Protein AF-A0A2N1R0T4-F1 (afdb_monomer_lite)

Radius of gyration: 23.16 Å; chains: 1; bounding box: 64×36×57 Å

Foldseek 3Di:
DPDDQPCCQAPPVQVVVVVVVVVVVLVVVQVVQVVVVVVVVVVCCVPPVVCVVVVPDDDGDGPQKDKDKFWWFWDWDDDDPPDRIHIDIDGDDPVVPPDDPDPRPDIDIDIDMDHDPVRDPPDD

Secondary structure (DSSP, 8-state):
-PPP--HIIIIIHHHHHHHHHHHHHHHHHHHHHHHHHHHHHHHHHHH-THHHHTTPPPPPP--S-EEEEEEEEEEEEPPPTTS--EEEEEE--TT--SSS----S-EEEEEEEE--SSPPPP--

Sequence (124 aa):
MPGEVNINEVLIEPVESMIRQVAKGVAEAQIALDQASIDAQVSLKKLHPELEALNYQVNWYHMPEVTVELKVAVHYESSGRDKKPGLFITPFNAKYKNTFTYQADGASLLKFRIVPIPPPLKSE

pLDDT: mean 76.21, std 16.19, range [39.94, 96.06]

Structure (mmCIF, N/CA/C/O backbone):
data_AF-A0A2N1R0T4-F1
#
_entry.id   AF-A0A2N1R0T4-F1
#
loop_
_atom_site.group_PDB
_atom_site.id
_atom_site.type_symbol
_atom_site.label_atom_id
_atom_site.label_alt_id
_atom_site.label_comp_id
_atom_site.label_asym_id
_atom_site.label_entity_id
_atom_site.label_seq_id
_atom_site.pdbx_PDB_in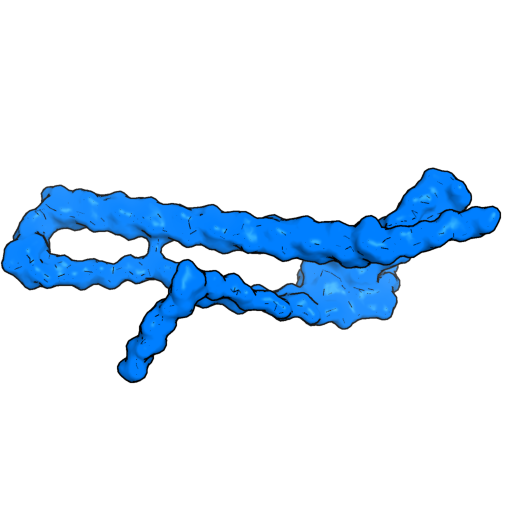s_code
_atom_site.Cartn_x
_atom_site.Cartn_y
_atom_site.Cartn_z
_atom_site.occupancy
_atom_site.B_iso_or_equiv
_atom_site.auth_seq_id
_atom_site.auth_comp_id
_atom_site.auth_asym_id
_atom_site.auth_atom_id
_atom_site.pdbx_PDB_model_num
ATOM 1 N N . MET A 1 1 ? 40.697 -1.569 -22.641 1.00 39.94 1 MET A N 1
ATOM 2 C CA . MET A 1 1 ? 39.612 -2.570 -22.625 1.00 39.94 1 MET A CA 1
ATOM 3 C C . MET A 1 1 ? 38.323 -1.800 -22.394 1.00 39.94 1 MET A C 1
ATOM 5 O O . MET A 1 1 ? 38.341 -0.965 -21.496 1.00 39.94 1 MET A O 1
ATOM 9 N N . PRO A 1 2 ? 37.286 -1.939 -23.237 1.00 45.19 2 PRO A N 1
ATOM 10 C CA . PRO A 1 2 ? 36.013 -1.275 -22.977 1.00 45.19 2 PRO A CA 1
ATOM 11 C C . PRO A 1 2 ? 35.495 -1.778 -21.626 1.00 45.19 2 PRO A C 1
ATOM 13 O O . PRO A 1 2 ? 35.521 -2.982 -21.380 1.00 45.19 2 PRO A O 1
ATOM 16 N N . GLY A 1 3 ? 35.164 -0.843 -20.732 1.00 57.50 3 GLY A N 1
ATOM 17 C CA . GLY A 1 3 ? 34.752 -1.139 -19.363 1.00 57.50 3 GLY A CA 1
ATOM 18 C C . GLY A 1 3 ? 33.581 -2.110 -19.365 1.00 57.50 3 GLY A C 1
ATOM 19 O O . GLY A 1 3 ? 32.596 -1.898 -20.068 1.00 57.50 3 GLY A O 1
ATOM 20 N N . GLU A 1 4 ? 33.740 -3.199 -18.625 1.00 54.88 4 GLU A N 1
ATOM 21 C CA . GLU A 1 4 ? 32.731 -4.231 -18.447 1.00 54.88 4 GLU A CA 1
ATOM 22 C C . GLU A 1 4 ? 31.439 -3.571 -17.945 1.00 54.88 4 GLU A C 1
ATOM 24 O O . GLU A 1 4 ? 31.433 -2.881 -16.924 1.00 54.88 4 GLU A O 1
ATOM 29 N N . VAL A 1 5 ? 30.357 -3.691 -18.717 1.00 61.12 5 VAL A N 1
ATOM 30 C CA . VAL A 1 5 ? 29.057 -3.132 -18.339 1.00 61.12 5 VAL A CA 1
ATOM 31 C C . VAL A 1 5 ? 28.602 -3.855 -17.075 1.00 61.12 5 VAL A C 1
ATOM 33 O O . VAL A 1 5 ? 28.320 -5.051 -17.113 1.00 61.12 5 VAL A O 1
ATOM 36 N N . ASN A 1 6 ? 28.537 -3.139 -15.951 1.00 69.06 6 ASN A N 1
ATOM 37 C CA . ASN A 1 6 ? 28.059 -3.706 -14.697 1.00 69.06 6 ASN A CA 1
ATOM 38 C C . ASN A 1 6 ? 26.544 -3.940 -14.788 1.00 69.06 6 ASN A C 1
ATOM 40 O O . ASN A 1 6 ? 25.741 -3.025 -14.613 1.00 69.06 6 ASN A O 1
ATOM 44 N N . ILE A 1 7 ? 26.162 -5.185 -15.070 1.00 62.25 7 ILE A N 1
ATOM 45 C CA . ILE A 1 7 ? 24.768 -5.624 -15.214 1.00 62.25 7 ILE A CA 1
ATOM 46 C C . ILE A 1 7 ? 23.928 -5.283 -13.970 1.00 62.25 7 ILE A C 1
ATOM 48 O O . ILE A 1 7 ? 22.742 -4.991 -14.111 1.00 62.25 7 ILE A O 1
ATOM 52 N N . ASN A 1 8 ? 24.521 -5.268 -12.770 1.00 61.56 8 ASN A N 1
ATOM 53 C CA . ASN A 1 8 ? 23.799 -4.956 -11.534 1.00 61.56 8 ASN A CA 1
ATOM 54 C C . ASN A 1 8 ? 23.361 -3.483 -11.482 1.00 61.56 8 ASN A C 1
ATOM 56 O O . ASN A 1 8 ? 22.197 -3.206 -11.200 1.00 61.56 8 ASN A O 1
ATOM 60 N N . GLU A 1 9 ? 24.268 -2.556 -11.803 1.00 62.69 9 GLU A N 1
ATOM 61 C CA . GLU A 1 9 ? 23.968 -1.114 -11.860 1.00 62.69 9 GLU A CA 1
ATOM 62 C C . GLU A 1 9 ? 22.977 -0.800 -12.986 1.00 62.69 9 GLU A C 1
ATOM 64 O O . GLU A 1 9 ? 22.070 0.011 -12.827 1.00 62.69 9 GLU A O 1
ATOM 69 N N . VAL A 1 10 ? 23.126 -1.465 -14.134 1.00 64.50 10 VAL A N 1
ATOM 70 C CA . VAL A 1 10 ? 22.304 -1.162 -15.305 1.00 64.50 10 VAL A CA 1
ATOM 71 C C . VAL A 1 10 ? 20.916 -1.789 -15.195 1.00 64.50 10 VAL A C 1
ATOM 73 O O . VAL A 1 10 ? 19.946 -1.112 -15.492 1.00 64.50 10 VAL A O 1
ATOM 76 N N . LEU A 1 11 ? 20.769 -3.051 -14.781 1.00 66.81 11 LEU A N 1
ATOM 77 C CA . LEU A 1 11 ? 19.470 -3.740 -14.835 1.00 66.81 11 LEU A CA 1
ATOM 78 C C . LEU A 1 11 ? 18.764 -3.871 -13.483 1.00 66.81 11 LEU A C 1
ATOM 80 O O . LEU A 1 11 ? 17.536 -3.804 -13.435 1.00 66.81 11 LEU A O 1
ATOM 84 N N . ILE A 1 12 ? 19.504 -4.097 -12.396 1.00 73.06 12 ILE A N 1
ATOM 85 C CA . ILE A 1 12 ? 18.912 -4.532 -11.121 1.00 73.06 12 ILE A CA 1
ATOM 86 C C . ILE A 1 12 ? 18.475 -3.335 -10.280 1.00 73.06 12 ILE A C 1
ATOM 88 O O . ILE A 1 12 ? 17.346 -3.319 -9.788 1.00 73.06 12 ILE A O 1
ATOM 92 N N . GLU A 1 13 ? 19.323 -2.313 -10.162 1.00 80.38 13 GLU A N 1
ATOM 93 C CA . GLU A 1 13 ? 19.061 -1.147 -9.311 1.00 80.38 13 GLU A CA 1
ATOM 94 C C . GLU A 1 13 ? 17.747 -0.408 -9.659 1.00 80.38 13 GLU A C 1
ATOM 96 O O . GLU A 1 13 ? 16.956 -0.144 -8.744 1.00 80.38 13 GLU A O 1
ATOM 101 N N . PRO A 1 14 ? 17.412 -0.129 -10.939 1.00 77.94 14 PRO A N 1
ATOM 102 C CA . PRO A 1 14 ? 16.159 0.556 -11.270 1.00 77.94 14 PRO A CA 1
ATOM 103 C C . PRO A 1 14 ? 14.910 -0.268 -10.925 1.00 77.94 14 PRO A C 1
ATOM 105 O O . PRO A 1 14 ? 13.911 0.279 -10.451 1.00 77.94 14 PRO A O 1
ATOM 108 N N . VAL A 1 15 ? 14.960 -1.590 -11.130 1.00 81.00 15 VAL A N 1
ATOM 109 C CA . VAL A 1 15 ? 13.857 -2.503 -10.784 1.00 81.00 15 VAL A CA 1
ATOM 110 C C . VAL A 1 15 ? 13.696 -2.584 -9.270 1.00 81.00 15 VAL A C 1
ATOM 112 O O . VAL A 1 15 ? 12.578 -2.494 -8.762 1.00 81.00 15 VAL A O 1
ATOM 115 N N . GLU A 1 16 ? 14.804 -2.723 -8.544 1.00 84.62 16 GLU A N 1
ATOM 116 C CA . GLU A 1 16 ? 14.821 -2.769 -7.086 1.00 84.62 16 GLU A CA 1
ATOM 117 C C . GLU A 1 16 ? 14.226 -1.491 -6.488 1.00 84.62 16 GLU A C 1
ATOM 119 O O . GLU A 1 16 ? 13.341 -1.561 -5.632 1.00 84.62 16 GLU A O 1
ATOM 124 N N . SER A 1 17 ? 14.660 -0.328 -6.975 1.00 85.62 17 SER A N 1
ATOM 125 C CA . SER A 1 17 ? 14.149 0.974 -6.544 1.00 85.62 17 SER A CA 1
ATOM 126 C C . SER A 1 17 ? 12.637 1.092 -6.766 1.00 85.62 17 SER A C 1
ATOM 128 O O . SER A 1 17 ? 11.898 1.457 -5.847 1.00 85.62 17 SER A O 1
ATOM 130 N N . MET A 1 18 ? 12.146 0.679 -7.941 1.00 84.50 18 MET A N 1
ATOM 131 C CA . MET A 1 18 ? 10.713 0.670 -8.244 1.00 84.50 18 MET A CA 1
ATOM 132 C C . MET A 1 18 ? 9.931 -0.253 -7.297 1.00 84.50 18 MET A C 1
ATOM 134 O O . MET A 1 18 ? 8.907 0.156 -6.747 1.00 84.50 18 MET A O 1
ATOM 138 N N . ILE A 1 19 ? 10.408 -1.481 -7.062 1.00 87.00 19 ILE A N 1
ATOM 139 C CA . ILE A 1 19 ? 9.759 -2.431 -6.143 1.00 87.00 19 ILE A CA 1
ATOM 140 C C . ILE A 1 19 ? 9.725 -1.861 -4.721 1.00 87.00 19 ILE A C 1
ATOM 142 O O . ILE A 1 19 ? 8.679 -1.903 -4.071 1.00 87.00 19 ILE A O 1
ATOM 146 N N . ARG A 1 20 ? 10.835 -1.281 -4.244 1.00 90.44 20 ARG A N 1
ATOM 147 C CA . ARG A 1 20 ? 10.915 -0.645 -2.920 1.00 90.44 20 ARG A CA 1
ATOM 148 C C . ARG A 1 20 ? 9.922 0.504 -2.783 1.00 90.44 20 ARG A C 1
ATOM 150 O O . ARG A 1 20 ? 9.271 0.614 -1.746 1.00 90.44 20 ARG A O 1
ATOM 157 N N . GLN A 1 21 ? 9.776 1.332 -3.816 1.00 90.19 21 GLN A N 1
ATOM 158 C CA . GLN A 1 21 ? 8.830 2.445 -3.803 1.00 90.19 21 GLN A CA 1
ATOM 159 C C . GLN A 1 21 ? 7.379 1.957 -3.725 1.00 90.19 21 GLN A C 1
ATOM 161 O O . GLN A 1 21 ? 6.607 2.477 -2.918 1.00 90.19 21 GLN A O 1
ATOM 166 N N . VAL A 1 22 ? 7.013 0.933 -4.504 1.00 90.06 22 VAL A N 1
ATOM 167 C CA . VAL A 1 22 ? 5.666 0.346 -4.439 1.00 90.06 22 VAL A CA 1
ATOM 168 C C . VAL A 1 22 ? 5.417 -0.296 -3.073 1.00 90.06 22 VAL A C 1
ATOM 170 O O . VAL A 1 22 ? 4.385 -0.039 -2.460 1.00 90.06 22 VAL A O 1
ATOM 173 N N . ALA A 1 23 ? 6.370 -1.078 -2.561 1.00 89.88 23 ALA A N 1
ATOM 174 C CA . ALA A 1 23 ? 6.255 -1.718 -1.252 1.00 89.88 23 ALA A CA 1
ATOM 175 C C . ALA A 1 23 ? 6.082 -0.694 -0.119 1.00 89.88 23 ALA A C 1
ATOM 177 O O . ALA A 1 23 ? 5.238 -0.881 0.756 1.00 89.88 23 ALA A O 1
ATOM 178 N N . LYS A 1 24 ? 6.828 0.417 -0.165 1.00 93.38 24 LYS A N 1
ATOM 179 C CA . LYS A 1 24 ? 6.678 1.521 0.786 1.00 93.38 24 LYS A CA 1
ATOM 180 C C . LYS A 1 24 ? 5.273 2.127 0.733 1.00 93.38 24 LYS A C 1
ATOM 182 O O . LYS A 1 24 ? 4.658 2.285 1.781 1.00 93.38 24 LYS A O 1
ATOM 187 N N . GLY A 1 25 ? 4.745 2.397 -0.463 1.00 92.50 25 GLY A N 1
ATOM 188 C CA . GLY A 1 25 ? 3.389 2.935 -0.617 1.00 92.50 25 GLY A CA 1
ATOM 189 C C . GLY A 1 25 ? 2.304 1.994 -0.081 1.00 92.50 25 GLY A C 1
ATOM 190 O O . GLY A 1 25 ? 1.361 2.443 0.565 1.00 92.50 25 GLY A O 1
ATOM 191 N N . VAL A 1 26 ? 2.460 0.681 -0.282 1.00 92.19 26 VAL A N 1
ATOM 192 C CA . VAL A 1 26 ? 1.550 -0.328 0.290 1.00 92.19 26 VAL A CA 1
ATOM 193 C C . VAL A 1 26 ? 1.603 -0.320 1.819 1.00 92.19 26 VAL A C 1
ATOM 195 O O . VAL A 1 26 ? 0.558 -0.353 2.467 1.00 92.19 26 VAL A O 1
ATOM 198 N N . ALA A 1 27 ? 2.800 -0.234 2.403 1.00 91.25 27 ALA A N 1
ATOM 199 C CA . ALA A 1 27 ? 2.966 -0.180 3.852 1.00 91.25 27 ALA A CA 1
ATOM 200 C C . ALA A 1 27 ? 2.337 1.085 4.459 1.00 91.25 27 ALA A C 1
ATOM 202 O O . ALA A 1 27 ? 1.603 0.997 5.439 1.00 91.25 27 ALA A O 1
ATOM 203 N N . GLU A 1 28 ? 2.572 2.252 3.855 1.00 95.38 28 GLU A N 1
ATOM 204 C CA . GLU A 1 28 ? 1.971 3.521 4.287 1.00 95.38 28 GLU A CA 1
ATOM 205 C C . GLU A 1 28 ? 0.438 3.476 4.217 1.00 95.38 28 GLU A C 1
ATOM 207 O O . GLU A 1 28 ? -0.238 3.921 5.145 1.00 95.38 28 GLU A O 1
ATOM 212 N N . ALA A 1 29 ? -0.119 2.882 3.158 1.00 93.62 29 ALA A N 1
ATOM 213 C CA . ALA A 1 29 ? -1.560 2.702 3.023 1.00 93.62 29 ALA A CA 1
ATOM 214 C C . ALA A 1 29 ? -2.139 1.760 4.094 1.00 93.62 29 ALA A C 1
ATOM 216 O O . ALA A 1 29 ? -3.205 2.048 4.635 1.00 93.62 29 ALA A O 1
ATOM 217 N N . GLN A 1 30 ? -1.442 0.672 4.442 1.00 93.25 30 GLN A N 1
ATOM 218 C CA . GLN A 1 30 ? -1.884 -0.225 5.516 1.00 93.25 30 GLN A CA 1
ATOM 219 C C . GLN A 1 30 ? -1.890 0.494 6.869 1.00 93.25 30 GLN A C 1
ATOM 221 O O . GLN A 1 30 ? -2.886 0.439 7.581 1.00 93.25 30 GLN A O 1
ATOM 226 N N . ILE A 1 31 ? -0.830 1.248 7.176 1.00 94.19 31 ILE A N 1
ATOM 227 C CA . ILE A 1 31 ? -0.744 2.046 8.408 1.00 94.19 31 ILE A CA 1
ATOM 228 C C . ILE A 1 31 ? -1.912 3.037 8.497 1.00 94.19 31 ILE A C 1
ATOM 230 O O . ILE A 1 31 ? -2.514 3.194 9.558 1.00 94.19 31 ILE A O 1
ATOM 234 N N . ALA A 1 32 ? -2.261 3.691 7.386 1.00 95.62 32 ALA A N 1
ATOM 235 C CA . ALA A 1 32 ? -3.384 4.622 7.351 1.00 95.62 32 ALA A CA 1
ATOM 236 C C . ALA A 1 32 ? -4.738 3.930 7.609 1.00 95.62 32 ALA A C 1
ATOM 238 O O . ALA A 1 32 ? -5.568 4.478 8.336 1.00 95.62 32 ALA A O 1
ATOM 239 N N . LEU A 1 33 ? -4.958 2.730 7.055 1.00 94.94 33 LEU A N 1
ATOM 240 C CA . LEU A 1 33 ? -6.165 1.934 7.317 1.00 94.94 33 LEU A CA 1
ATOM 241 C C . LEU A 1 33 ? -6.257 1.494 8.782 1.00 94.94 33 LEU A C 1
ATOM 243 O O . LEU A 1 33 ? -7.333 1.573 9.381 1.00 94.94 33 LEU A O 1
ATOM 247 N N . ASP A 1 34 ? -5.136 1.076 9.366 1.00 94.38 34 ASP A N 1
ATOM 248 C CA . ASP A 1 34 ? -5.072 0.642 10.762 1.00 94.38 34 ASP A CA 1
ATOM 249 C C . ASP A 1 34 ? -5.374 1.810 11.707 1.00 94.38 34 ASP A C 1
ATOM 251 O O . ASP A 1 34 ? -6.195 1.683 12.618 1.00 94.38 34 ASP A O 1
ATOM 255 N N . GLN A 1 35 ? -4.785 2.982 11.448 1.00 96.06 35 GLN A N 1
ATOM 256 C CA . GLN A 1 35 ? -5.038 4.183 12.242 1.00 96.06 35 GLN A CA 1
ATOM 257 C C . GLN A 1 35 ? -6.505 4.618 12.155 1.00 96.06 35 GLN A C 1
ATOM 259 O O . GLN A 1 35 ? -7.134 4.864 13.183 1.00 96.06 35 GLN A O 1
ATOM 264 N N . ALA A 1 36 ? -7.078 4.648 10.948 1.00 95.00 36 ALA A N 1
ATOM 265 C CA . ALA A 1 36 ? -8.485 4.989 10.756 1.00 95.00 36 ALA A CA 1
ATOM 266 C C . ALA A 1 36 ? -9.420 4.007 11.483 1.00 95.00 36 ALA A C 1
ATOM 268 O O . ALA A 1 36 ? -10.430 4.419 12.055 1.00 95.00 36 ALA A O 1
ATOM 269 N N . SER A 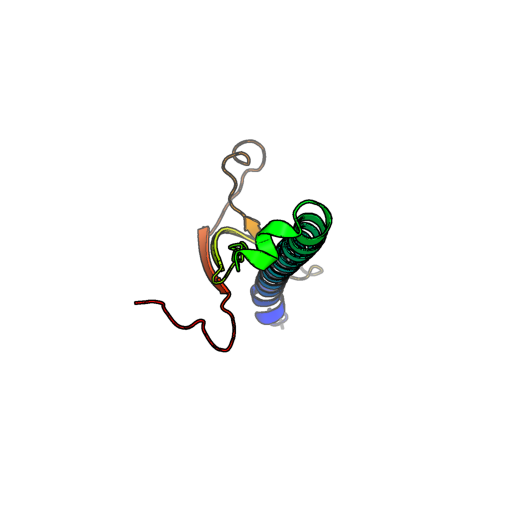1 37 ? -9.066 2.720 11.497 1.00 95.50 37 SER A N 1
ATOM 270 C CA . SER A 1 37 ? -9.815 1.679 12.206 1.00 95.50 37 SER A CA 1
ATOM 271 C C . SER A 1 37 ? -9.777 1.884 13.723 1.00 95.50 37 SER A C 1
ATOM 273 O O . SER A 1 37 ? -10.808 1.811 14.392 1.00 95.50 37 SER A O 1
ATOM 275 N N . ILE A 1 38 ? -8.611 2.224 14.277 1.00 93.94 38 ILE A N 1
ATOM 276 C CA . ILE A 1 38 ? -8.459 2.547 15.703 1.00 93.94 38 ILE A CA 1
ATOM 277 C C . ILE A 1 38 ? -9.273 3.793 16.069 1.00 93.94 38 ILE A C 1
ATOM 279 O O . ILE A 1 38 ? -10.022 3.777 17.048 1.00 93.94 38 ILE A O 1
ATOM 283 N N . ASP A 1 39 ? -9.165 4.861 15.281 1.00 95.31 39 ASP A N 1
ATOM 284 C CA . ASP A 1 39 ? -9.866 6.120 15.542 1.00 95.31 39 ASP A CA 1
ATOM 285 C C . ASP A 1 39 ? -11.388 5.932 15.495 1.00 95.31 39 ASP A C 1
ATOM 287 O O . ASP A 1 39 ? -12.127 6.446 16.347 1.00 95.31 39 ASP A O 1
ATOM 291 N N . ALA A 1 40 ? -11.867 5.138 14.537 1.00 92.94 40 ALA A N 1
ATOM 292 C CA . ALA A 1 40 ? -13.265 4.759 14.438 1.00 92.94 40 ALA A CA 1
ATOM 293 C C . ALA A 1 40 ? -13.711 3.903 15.636 1.00 92.94 40 ALA A C 1
ATOM 295 O O . ALA A 1 40 ? -14.760 4.192 16.211 1.00 92.94 40 ALA A O 1
ATOM 296 N N . GLN A 1 41 ? -12.912 2.926 16.084 1.00 92.50 41 GLN A N 1
ATOM 297 C CA . GLN A 1 41 ? -13.209 2.133 17.286 1.00 92.50 41 GLN A CA 1
ATOM 298 C C . GLN A 1 41 ? -13.329 3.021 18.533 1.00 92.50 41 GLN A C 1
ATOM 300 O O . GLN A 1 41 ? -14.272 2.887 19.315 1.00 92.50 41 GLN A O 1
ATOM 305 N N . VAL A 1 42 ? -12.395 3.957 18.719 1.00 92.81 42 VAL A N 1
ATOM 306 C CA . VAL A 1 42 ? -12.418 4.903 19.845 1.00 92.81 42 VAL A CA 1
ATOM 307 C C . VAL A 1 42 ? -13.653 5.802 19.777 1.00 92.81 42 VAL A C 1
ATOM 309 O O . VAL A 1 42 ? -14.263 6.092 20.808 1.00 92.81 42 VAL A O 1
ATOM 312 N N . SER A 1 43 ? -14.037 6.239 18.578 1.00 93.25 43 SER A N 1
ATOM 313 C CA . SER A 1 43 ? -15.213 7.088 18.368 1.00 93.25 43 SER A CA 1
ATOM 314 C C . SER A 1 43 ? -16.513 6.331 18.638 1.00 93.25 43 SER A C 1
ATOM 316 O O . SER A 1 43 ? -17.378 6.850 19.339 1.00 93.25 43 SER A O 1
ATOM 318 N N . LEU A 1 44 ? -16.623 5.085 18.170 1.00 92.31 44 LEU A N 1
ATOM 319 C CA . LEU A 1 44 ? -17.763 4.206 18.441 1.00 92.31 44 LEU A CA 1
ATOM 320 C C . LEU A 1 44 ? -17.940 3.959 19.938 1.00 92.31 44 LEU A C 1
ATOM 322 O O . LEU A 1 44 ? -19.040 4.137 20.449 1.00 92.31 44 LEU A O 1
ATOM 326 N N . LYS A 1 45 ? -16.856 3.659 20.662 1.00 90.19 45 LYS A N 1
ATOM 327 C CA . LYS A 1 45 ? -16.901 3.482 22.121 1.00 90.19 45 LYS A CA 1
ATOM 328 C C . LYS A 1 45 ? -17.425 4.724 22.854 1.00 90.19 45 LYS A C 1
ATOM 330 O O . LYS A 1 45 ? -18.102 4.601 23.870 1.00 90.19 45 LYS A O 1
ATOM 335 N N . LYS A 1 46 ? -17.101 5.925 22.361 1.00 92.94 46 LYS A N 1
ATOM 336 C CA . LYS A 1 46 ? -17.545 7.197 22.959 1.00 92.94 46 LYS A CA 1
ATOM 337 C C . LYS A 1 46 ? -18.997 7.536 22.628 1.00 92.94 46 LYS A C 1
ATOM 339 O O . LYS A 1 46 ? -19.711 8.010 23.503 1.00 92.94 46 LYS A O 1
ATOM 344 N N . LEU A 1 47 ? -19.397 7.364 21.368 1.00 93.31 47 LEU A N 1
ATOM 345 C CA . LEU A 1 47 ? -20.717 7.763 20.870 1.00 93.31 47 LEU A CA 1
ATOM 346 C C . LEU A 1 47 ? -21.803 6.734 21.195 1.00 93.31 47 LEU A C 1
ATOM 348 O O . LEU A 1 47 ? -22.954 7.118 21.379 1.00 93.31 47 LEU A O 1
ATOM 352 N N . HIS A 1 48 ? -21.424 5.457 21.266 1.00 92.19 48 HIS A N 1
ATOM 353 C CA . HIS A 1 48 ? -22.336 4.325 21.370 1.00 92.19 48 HIS A CA 1
ATOM 354 C C . HIS A 1 48 ? -21.849 3.278 22.391 1.00 92.19 48 HIS A C 1
ATOM 356 O O . HIS A 1 48 ? -21.531 2.142 22.015 1.00 92.19 48 HIS A O 1
ATOM 362 N N . PRO A 1 49 ? -21.761 3.618 23.692 1.00 89.81 49 PRO A N 1
ATOM 363 C CA . PRO A 1 49 ? -21.347 2.669 24.730 1.00 89.81 49 PRO A CA 1
ATOM 364 C C . PRO A 1 49 ? -22.273 1.441 24.830 1.00 89.81 49 PRO A C 1
ATOM 366 O O . PRO A 1 49 ? -21.846 0.376 25.274 1.00 89.81 49 PRO A O 1
ATOM 369 N N . GLU A 1 50 ? -23.525 1.552 24.380 1.00 93.31 50 GLU A N 1
ATOM 370 C CA . GLU A 1 50 ? -24.486 0.451 24.303 1.00 93.31 50 GLU A CA 1
ATOM 371 C C . GLU A 1 50 ? -24.027 -0.696 23.392 1.00 93.31 50 GLU A C 1
ATOM 373 O O . GLU A 1 50 ? -24.376 -1.850 23.637 1.00 93.31 50 GLU A O 1
ATOM 378 N N . LEU A 1 51 ? -23.207 -0.412 22.374 1.00 89.88 51 LEU A N 1
ATOM 379 C CA . LEU A 1 51 ? -22.702 -1.434 21.457 1.00 89.88 51 LEU A CA 1
ATOM 380 C C . LEU A 1 51 ? -21.722 -2.388 22.150 1.00 89.88 51 LEU A C 1
ATOM 382 O O . LEU A 1 51 ? -21.689 -3.572 21.814 1.00 89.88 51 LEU A O 1
ATOM 386 N N . GLU A 1 52 ? -20.978 -1.912 23.155 1.00 83.81 52 GLU A N 1
ATOM 387 C CA . GLU A 1 52 ? -20.114 -2.778 23.966 1.00 83.81 52 GLU A CA 1
ATOM 388 C C . GLU A 1 52 ? -20.945 -3.759 24.801 1.00 83.81 52 GLU A C 1
ATOM 390 O O . GLU A 1 52 ? -20.606 -4.938 24.881 1.00 83.81 52 GLU A O 1
ATOM 395 N N . ALA A 1 53 ? -22.073 -3.308 25.362 1.00 87.06 53 ALA A N 1
ATOM 396 C CA . ALA A 1 53 ? -22.980 -4.168 26.129 1.00 87.06 53 ALA A CA 1
ATOM 397 C C . ALA A 1 53 ? -23.643 -5.254 25.263 1.00 87.06 53 ALA A C 1
ATOM 399 O O . ALA A 1 53 ? -23.974 -6.329 25.761 1.00 87.06 53 ALA A O 1
ATOM 400 N N . LEU A 1 54 ? -23.803 -4.992 23.964 1.00 91.69 54 LEU A N 1
ATOM 401 C CA . LEU A 1 54 ? -24.300 -5.952 22.976 1.00 91.69 54 LEU A CA 1
ATOM 402 C C . LEU A 1 54 ? -23.194 -6.842 22.388 1.00 91.69 54 LEU A C 1
ATOM 404 O O . LEU A 1 54 ? -23.474 -7.652 21.505 1.00 91.69 54 LEU A O 1
ATOM 408 N N . ASN A 1 55 ? -21.951 -6.696 22.862 1.00 86.88 55 ASN A N 1
ATOM 409 C CA . ASN A 1 55 ? -20.775 -7.385 22.335 1.00 86.88 55 ASN A CA 1
ATOM 410 C C . ASN A 1 55 ? -20.642 -7.225 20.807 1.00 86.88 55 ASN A 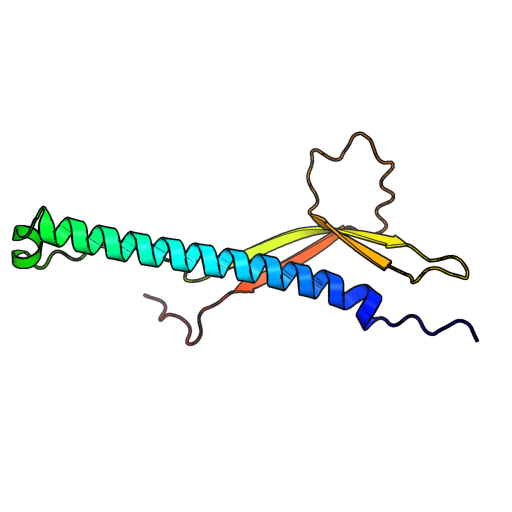C 1
ATOM 412 O O . ASN A 1 55 ? -20.269 -8.160 20.095 1.00 86.88 55 ASN A O 1
ATOM 416 N N . TYR A 1 56 ? -20.999 -6.042 20.297 1.00 87.31 56 TYR A N 1
ATOM 417 C CA . TYR A 1 56 ? -20.966 -5.744 18.873 1.00 87.31 56 TYR A CA 1
ATOM 418 C C . TYR A 1 56 ? -19.517 -5.714 18.376 1.00 87.31 56 TYR A C 1
ATOM 420 O O . TYR A 1 56 ? -18.693 -4.942 18.870 1.00 87.31 56 TYR A O 1
ATOM 428 N N . GLN A 1 57 ? -19.207 -6.554 17.389 1.00 84.69 57 GLN A N 1
ATOM 429 C CA . GLN A 1 57 ? -17.879 -6.640 16.788 1.00 84.69 57 GLN A CA 1
ATOM 430 C C . GLN A 1 57 ? -17.866 -5.927 15.439 1.00 84.69 57 GLN A C 1
ATOM 432 O O . GLN A 1 57 ? -18.620 -6.269 14.529 1.00 84.69 57 GLN A O 1
ATOM 437 N N . VAL A 1 58 ? -17.001 -4.922 15.320 1.00 87.69 58 VAL A N 1
ATOM 438 C CA . VAL A 1 58 ? -16.815 -4.165 14.081 1.00 87.69 58 VAL A CA 1
ATOM 439 C C . VAL A 1 58 ? -15.809 -4.889 13.195 1.00 87.69 58 VAL A C 1
ATOM 441 O O . VAL A 1 58 ? -14.732 -5.271 13.653 1.00 87.69 58 VAL A O 1
ATOM 444 N N . ASN A 1 59 ? -16.143 -5.032 11.915 1.00 89.00 59 ASN A N 1
ATOM 445 C CA . ASN A 1 59 ? -15.212 -5.531 10.911 1.00 89.00 59 ASN A CA 1
ATOM 446 C C . ASN A 1 59 ? -14.360 -4.377 10.379 1.00 89.00 59 ASN A C 1
ATOM 448 O O . ASN A 1 59 ? -14.888 -3.424 9.803 1.00 89.00 59 ASN A O 1
ATOM 452 N N . TRP A 1 60 ? -13.046 -4.486 10.552 1.00 89.50 60 TRP A N 1
ATOM 453 C CA . TRP A 1 60 ? -12.075 -3.519 10.048 1.00 89.50 60 TRP A CA 1
ATOM 454 C C . TRP A 1 60 ? -11.502 -3.964 8.706 1.00 89.50 60 TRP A C 1
ATOM 456 O O . TRP A 1 60 ? -11.277 -5.152 8.473 1.00 89.50 60 TRP A O 1
ATOM 466 N N . TYR A 1 61 ? -11.252 -3.002 7.821 1.00 86.00 61 TYR A N 1
ATOM 467 C CA . TYR A 1 61 ? -10.627 -3.271 6.530 1.00 86.00 61 TYR A CA 1
ATOM 468 C C . TYR A 1 61 ? -9.107 -3.346 6.677 1.00 86.00 61 TYR A C 1
ATOM 470 O O . TYR A 1 61 ? -8.493 -2.492 7.308 1.00 86.00 61 TYR A O 1
ATOM 478 N N . HIS A 1 62 ? -8.498 -4.337 6.034 1.00 87.81 62 HIS A N 1
ATOM 479 C CA . HIS A 1 62 ? -7.049 -4.488 5.931 1.00 87.81 62 HIS A CA 1
ATOM 480 C C . HIS A 1 62 ? -6.681 -5.025 4.542 1.00 87.81 62 HIS A C 1
ATOM 482 O O . HIS A 1 62 ? -7.541 -5.530 3.818 1.00 87.81 62 HIS A O 1
ATOM 488 N N . MET A 1 63 ? -5.408 -4.927 4.160 1.00 87.62 63 MET A N 1
ATOM 489 C CA . MET A 1 63 ? -4.879 -5.471 2.908 1.00 87.62 63 MET A CA 1
ATOM 490 C C . MET A 1 63 ? -4.051 -6.733 3.199 1.00 87.62 63 MET A C 1
ATOM 492 O O . MET A 1 63 ? -2.835 -6.649 3.369 1.00 87.62 63 MET A O 1
ATOM 496 N N . PRO A 1 64 ? -4.679 -7.924 3.286 1.00 83.56 64 PRO A N 1
ATOM 497 C CA . PRO A 1 64 ? -3.974 -9.159 3.635 1.00 83.56 64 PRO A CA 1
ATOM 498 C C . PRO A 1 64 ? -3.041 -9.656 2.537 1.00 83.56 64 PRO A C 1
ATOM 500 O O . PRO A 1 64 ? -2.102 -10.383 2.820 1.00 83.56 64 PRO A O 1
ATOM 503 N N . GLU A 1 65 ? -3.307 -9.328 1.280 1.00 89.69 65 GLU A N 1
ATOM 504 C CA . GLU A 1 65 ? -2.449 -9.694 0.164 1.00 89.69 65 GLU A CA 1
ATOM 505 C C . GLU A 1 65 ? -2.541 -8.606 -0.896 1.00 89.69 65 GLU A C 1
ATOM 507 O O . GLU A 1 65 ? -3.635 -8.170 -1.257 1.00 89.69 65 GLU A O 1
ATOM 512 N N . VAL A 1 66 ? -1.388 -8.184 -1.413 1.00 90.00 66 VAL A N 1
ATOM 513 C CA . VAL A 1 66 ? -1.320 -7.201 -2.494 1.00 90.00 66 VAL A CA 1
ATOM 514 C C . VAL A 1 66 ? -0.582 -7.813 -3.672 1.00 90.00 66 VAL A C 1
ATOM 516 O O . VAL A 1 66 ? 0.616 -8.081 -3.598 1.00 90.00 66 VAL A O 1
ATOM 519 N N . THR A 1 67 ? -1.305 -8.032 -4.770 1.00 91.25 67 THR A N 1
ATOM 520 C CA . THR A 1 67 ? -0.727 -8.439 -6.055 1.00 91.25 67 THR A CA 1
ATOM 521 C C . THR A 1 67 ? -0.591 -7.218 -6.950 1.00 91.25 67 THR A C 1
ATOM 523 O O . THR A 1 67 ? -1.563 -6.500 -7.178 1.00 91.25 67 THR A O 1
ATOM 526 N N . VAL A 1 68 ? 0.611 -6.998 -7.477 1.00 87.00 68 VAL A N 1
ATOM 527 C CA . VAL A 1 68 ? 0.911 -5.873 -8.362 1.00 87.00 68 VAL A CA 1
ATOM 528 C C . VAL A 1 68 ? 1.312 -6.406 -9.730 1.00 87.00 68 VAL A C 1
ATOM 530 O O . VAL A 1 68 ? 2.237 -7.211 -9.839 1.00 87.00 68 VAL A O 1
ATOM 533 N N . GLU A 1 69 ? 0.623 -5.938 -10.771 1.00 88.06 69 GLU A N 1
ATOM 534 C CA . GLU A 1 69 ? 0.929 -6.229 -12.173 1.00 88.06 69 GLU A CA 1
ATOM 535 C C . GLU A 1 69 ? 1.229 -4.922 -12.912 1.00 88.06 69 GLU A C 1
ATOM 537 O O . GLU A 1 69 ? 0.344 -4.093 -13.128 1.00 88.06 69 GLU A O 1
ATOM 542 N N . LEU A 1 70 ? 2.490 -4.727 -13.300 1.00 81.25 70 LEU A N 1
ATOM 543 C CA . LEU A 1 70 ? 2.943 -3.541 -14.021 1.00 81.25 70 LEU A CA 1
ATOM 544 C C . LEU A 1 70 ? 3.393 -3.920 -15.428 1.00 81.25 70 LEU A C 1
ATOM 546 O O . LEU A 1 70 ? 4.312 -4.719 -15.610 1.00 81.25 70 LEU A O 1
ATOM 550 N N . LYS A 1 71 ? 2.780 -3.290 -16.431 1.00 82.31 71 LYS A N 1
ATOM 551 C CA . LYS A 1 71 ? 3.328 -3.256 -17.790 1.00 82.31 71 LYS A CA 1
ATOM 552 C C . LYS A 1 71 ? 4.353 -2.135 -17.851 1.00 82.31 71 LYS A C 1
ATOM 554 O O . LYS A 1 71 ? 3.999 -0.987 -17.582 1.00 82.31 71 LYS A O 1
ATOM 559 N N . VAL A 1 72 ? 5.592 -2.456 -18.198 1.00 78.50 72 VAL A N 1
ATOM 560 C CA . VAL A 1 72 ? 6.686 -1.481 -18.239 1.00 78.50 72 VAL A CA 1
ATOM 561 C C . VAL A 1 72 ? 7.297 -1.382 -19.631 1.00 78.50 72 VAL A C 1
ATOM 563 O O . VAL A 1 72 ? 7.408 -2.380 -20.348 1.00 78.50 72 VAL A O 1
ATOM 566 N N . ALA A 1 73 ? 7.688 -0.165 -19.999 1.00 74.81 73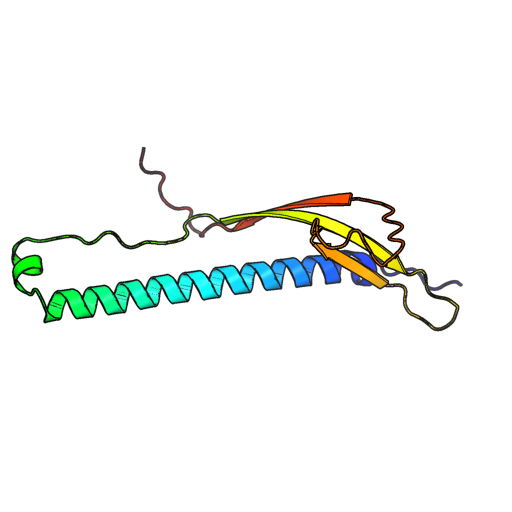 ALA A N 1
ATOM 567 C CA . ALA A 1 73 ? 8.578 0.097 -21.118 1.00 74.81 73 ALA A CA 1
ATOM 568 C C . ALA A 1 73 ? 10.005 0.226 -20.578 1.00 74.81 73 ALA A C 1
ATOM 570 O O . ALA A 1 73 ? 10.231 0.906 -19.573 1.00 74.81 73 ALA A O 1
ATOM 571 N N . VAL A 1 74 ? 10.950 -0.440 -21.236 1.00 72.50 74 VAL A N 1
ATOM 572 C CA . VAL A 1 74 ? 12.362 -0.443 -20.847 1.00 72.50 74 VAL A CA 1
ATOM 573 C C . VAL A 1 74 ? 13.170 0.267 -21.927 1.00 72.50 74 VAL A C 1
ATOM 575 O O . VAL A 1 74 ? 13.033 -0.050 -23.107 1.00 72.50 74 VAL A O 1
ATOM 578 N N . HIS A 1 75 ? 13.997 1.230 -21.527 1.00 71.06 75 HIS A N 1
ATOM 579 C CA . HIS A 1 75 ? 14.877 1.980 -22.417 1.00 71.06 75 HIS A CA 1
ATOM 580 C C . HIS A 1 75 ? 16.325 1.857 -21.954 1.00 71.06 75 HIS A C 1
ATOM 582 O O . HIS A 1 75 ? 16.624 2.106 -20.787 1.00 71.06 75 HIS A O 1
ATOM 588 N N . TYR A 1 76 ? 17.212 1.486 -22.873 1.00 72.06 76 TYR A N 1
ATOM 589 C CA . TYR A 1 76 ? 18.645 1.386 -22.630 1.00 72.06 76 TYR A CA 1
ATOM 590 C C . TYR A 1 76 ? 19.367 2.519 -23.359 1.00 72.06 76 TYR A C 1
ATOM 592 O O . TYR A 1 76 ? 19.371 2.571 -24.587 1.00 72.06 76 TYR A O 1
ATOM 600 N N . GLU A 1 77 ? 20.011 3.413 -22.612 1.00 68.19 77 GLU A N 1
ATOM 601 C CA . GLU A 1 77 ? 20.919 4.399 -23.191 1.00 68.19 77 GLU A CA 1
ATOM 602 C C . GLU A 1 77 ? 22.341 3.846 -23.176 1.00 68.19 77 GLU A C 1
ATOM 604 O O . GLU A 1 77 ? 23.003 3.812 -22.136 1.00 68.19 77 GLU A O 1
ATOM 609 N N . SER A 1 78 ? 22.826 3.428 -24.350 1.00 57.91 78 SER A N 1
ATOM 610 C CA . SER A 1 78 ? 24.246 3.141 -24.540 1.00 57.91 78 SER A CA 1
ATOM 611 C C . SER A 1 78 ? 25.012 4.455 -24.542 1.00 57.91 78 SER A C 1
ATOM 613 O O . SER A 1 78 ? 24.814 5.318 -25.398 1.00 57.91 78 SER A O 1
ATOM 615 N N . SER A 1 79 ? 25.918 4.615 -23.594 1.00 58.00 79 SER A N 1
ATOM 616 C CA . SER A 1 79 ? 26.722 5.816 -23.492 1.00 58.00 79 SER A CA 1
ATOM 617 C C . SER A 1 79 ? 27.843 5.879 -24.538 1.00 58.00 79 SER A C 1
ATOM 619 O O . SER A 1 79 ? 28.490 4.883 -24.860 1.00 58.00 79 SER A O 1
ATOM 621 N N . GLY A 1 80 ? 28.111 7.086 -25.051 1.00 62.22 80 GLY A N 1
ATOM 622 C CA . GLY A 1 80 ? 29.399 7.420 -25.671 1.00 62.22 80 GLY A CA 1
ATOM 623 C C . GLY A 1 80 ? 30.515 7.510 -24.620 1.00 62.22 80 GLY A C 1
ATOM 624 O O . GLY A 1 80 ? 30.217 7.519 -23.429 1.00 62.22 80 GLY A O 1
ATOM 625 N N . ARG A 1 81 ? 31.779 7.613 -25.069 1.00 57.38 81 ARG A N 1
ATOM 626 C CA . ARG A 1 81 ? 33.050 7.465 -24.309 1.00 57.38 81 ARG A CA 1
ATOM 627 C C . ARG A 1 81 ? 33.136 8.035 -22.871 1.00 57.38 81 ARG A C 1
ATOM 629 O O . ARG A 1 81 ? 33.993 7.554 -22.143 1.00 57.38 81 ARG A O 1
ATOM 636 N N . ASP A 1 82 ? 32.266 8.961 -22.457 1.00 60.56 82 ASP A N 1
ATOM 637 C CA . ASP A 1 82 ? 32.276 9.627 -21.139 1.00 60.56 82 ASP A CA 1
ATOM 638 C C . ASP A 1 82 ? 30.968 9.528 -20.318 1.00 60.56 82 ASP A C 1
ATOM 640 O O . ASP A 1 82 ? 30.876 10.110 -19.238 1.00 60.56 82 ASP A O 1
ATOM 644 N N . LYS A 1 83 ? 29.930 8.816 -20.781 1.00 62.12 83 LYS A N 1
ATOM 645 C CA . LYS A 1 83 ? 28.702 8.597 -19.985 1.00 62.12 83 LYS A CA 1
ATOM 646 C C . LYS A 1 83 ? 28.658 7.162 -19.447 1.00 62.12 83 LYS A C 1
ATOM 648 O O . LYS A 1 83 ? 29.235 6.255 -20.043 1.00 62.12 83 LYS A O 1
ATOM 653 N N . LYS A 1 84 ? 27.978 6.935 -18.321 1.00 63.28 84 LYS A N 1
ATOM 654 C CA . LYS A 1 84 ? 27.648 5.573 -17.872 1.00 63.28 84 LYS A CA 1
ATOM 655 C C . LYS A 1 84 ? 26.413 5.081 -18.636 1.00 63.28 84 LYS A C 1
ATOM 657 O O . LYS A 1 84 ? 25.506 5.892 -18.837 1.00 63.28 84 LYS A O 1
ATOM 662 N N . PRO A 1 85 ? 26.370 3.814 -19.077 1.00 66.38 85 PRO A N 1
ATOM 663 C CA . PRO A 1 85 ? 25.151 3.248 -19.637 1.00 66.38 85 PRO A CA 1
ATOM 664 C C . PRO A 1 85 ? 24.058 3.242 -18.562 1.00 66.38 85 PRO A C 1
ATOM 666 O O . PRO A 1 85 ? 24.353 3.020 -17.387 1.00 66.38 85 PRO A O 1
ATOM 669 N N . GLY A 1 86 ? 22.814 3.513 -18.953 1.00 66.62 86 GLY A N 1
ATOM 670 C CA . GLY A 1 86 ? 21.684 3.608 -18.027 1.00 66.62 86 GLY A CA 1
ATOM 671 C C . GLY A 1 86 ? 20.450 2.893 -18.559 1.00 66.62 86 GLY A C 1
ATOM 672 O O . GLY A 1 86 ? 20.163 2.954 -19.756 1.00 66.62 86 GLY A O 1
ATOM 673 N N . LEU A 1 87 ? 19.717 2.224 -17.668 1.00 69.69 87 LEU A N 1
ATOM 674 C CA . LEU A 1 87 ? 18.410 1.647 -17.965 1.00 69.69 87 LEU A CA 1
ATOM 675 C C . LEU A 1 87 ? 17.316 2.470 -17.295 1.00 69.69 87 LEU A C 1
ATOM 677 O O . LEU A 1 87 ? 17.354 2.725 -16.091 1.00 69.69 87 LEU A O 1
ATOM 681 N N . PHE A 1 88 ? 16.300 2.822 -18.068 1.00 71.25 88 PHE A N 1
ATOM 682 C CA . PHE A 1 88 ? 15.131 3.540 -17.592 1.00 71.25 88 PHE A CA 1
ATOM 683 C C . PHE A 1 88 ? 13.899 2.659 -17.754 1.00 71.25 88 PHE A C 1
ATOM 685 O O . PHE A 1 88 ? 13.619 2.154 -18.841 1.00 71.25 88 PHE A O 1
ATOM 692 N N . ILE A 1 89 ? 13.163 2.475 -16.659 1.00 70.19 89 ILE A N 1
ATOM 693 C CA . ILE A 1 89 ? 11.929 1.692 -16.622 1.00 70.19 89 ILE A CA 1
ATOM 694 C C . ILE A 1 89 ? 10.790 2.650 -16.312 1.00 70.19 89 ILE A C 1
ATOM 696 O O . ILE A 1 89 ? 10.819 3.343 -15.296 1.00 70.19 89 ILE A O 1
ATOM 700 N N . THR A 1 90 ? 9.785 2.694 -17.181 1.00 70.81 90 THR A N 1
ATOM 701 C CA . THR A 1 90 ? 8.599 3.529 -16.973 1.00 70.81 90 THR A CA 1
ATOM 702 C C . THR A 1 90 ? 7.322 2.699 -17.078 1.00 70.81 90 THR A C 1
ATOM 704 O O . THR A 1 90 ? 7.233 1.788 -17.909 1.00 70.81 90 THR A O 1
ATOM 707 N N . PRO A 1 91 ? 6.307 2.973 -16.237 1.00 69.62 91 PRO A N 1
ATOM 708 C CA . PRO A 1 91 ? 5.019 2.308 -16.354 1.00 69.62 91 PRO A CA 1
ATOM 709 C C . PRO A 1 91 ? 4.348 2.709 -17.673 1.00 69.62 91 PRO A C 1
ATOM 711 O O . PRO A 1 91 ? 4.271 3.886 -18.029 1.00 69.62 91 PRO A O 1
ATOM 714 N N . PHE A 1 92 ? 3.838 1.721 -18.400 1.00 68.62 92 PHE A N 1
ATOM 715 C CA . PHE A 1 92 ? 3.186 1.925 -19.685 1.00 68.62 92 PHE A CA 1
ATOM 716 C C . PHE A 1 92 ? 1.808 2.575 -19.481 1.00 68.62 92 PHE A C 1
ATOM 718 O O . PHE A 1 92 ? 0.854 1.916 -19.067 1.00 68.62 92 PHE A O 1
ATOM 725 N N . ASN A 1 93 ? 1.687 3.873 -19.773 1.00 56.25 93 ASN A N 1
ATOM 726 C CA . ASN A 1 93 ? 0.418 4.603 -19.719 1.00 56.25 93 ASN A CA 1
ATOM 727 C C . ASN A 1 93 ? -0.071 4.948 -21.138 1.00 56.25 93 ASN A C 1
ATOM 729 O O . ASN A 1 93 ? 0.645 5.569 -21.922 1.00 56.25 93 ASN A O 1
ATOM 733 N N . ALA A 1 94 ? -1.323 4.601 -21.458 1.00 52.91 94 ALA A N 1
ATOM 734 C CA . ALA A 1 94 ? -1.947 4.801 -22.771 1.00 52.91 94 ALA A CA 1
ATOM 735 C C . ALA A 1 94 ? -2.042 6.275 -23.239 1.00 52.91 94 ALA A C 1
ATOM 737 O O . ALA A 1 94 ? -2.343 6.517 -24.408 1.00 52.91 94 ALA A O 1
ATOM 738 N N . LYS A 1 95 ? -1.771 7.262 -22.367 1.00 49.03 95 LYS A N 1
ATOM 739 C CA . LYS A 1 95 ? -1.724 8.699 -22.714 1.00 49.03 95 LYS A CA 1
ATOM 740 C C . LYS A 1 95 ? -0.373 9.192 -23.263 1.00 49.03 95 LYS A C 1
ATOM 742 O O . LYS A 1 95 ? -0.331 10.278 -23.830 1.00 49.03 95 LYS A O 1
ATOM 747 N N . TYR A 1 96 ? 0.704 8.407 -23.181 1.00 44.16 96 TYR A N 1
ATOM 748 C CA . TYR A 1 96 ? 2.044 8.774 -23.685 1.00 44.16 96 TYR A CA 1
ATOM 749 C C . TYR A 1 96 ? 2.249 8.512 -25.190 1.00 44.16 96 TYR A C 1
ATOM 751 O O . TYR A 1 96 ? 3.371 8.407 -25.674 1.00 44.16 96 TYR A O 1
ATOM 759 N N . LYS A 1 97 ? 1.160 8.418 -25.960 1.00 47.31 97 LYS A N 1
ATOM 760 C CA . LYS A 1 97 ? 1.197 8.045 -27.379 1.00 47.31 97 LYS A CA 1
ATOM 761 C C . LYS A 1 97 ? 1.619 9.163 -28.345 1.00 47.31 97 LYS A C 1
ATOM 763 O O . LYS A 1 97 ? 1.695 8.876 -29.531 1.00 47.31 97 LYS A O 1
ATOM 768 N N . ASN A 1 98 ? 1.847 10.406 -27.894 1.00 50.72 98 ASN A N 1
ATOM 769 C CA . ASN A 1 98 ? 1.752 11.553 -28.8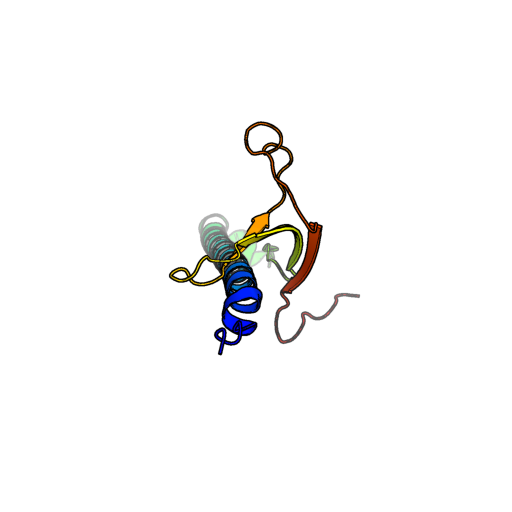13 1.00 50.72 98 ASN A CA 1
ATOM 770 C C . ASN A 1 98 ? 2.903 12.571 -28.885 1.00 50.72 98 ASN A C 1
ATOM 772 O O . ASN A 1 98 ? 2.739 13.552 -29.604 1.00 50.72 98 ASN A O 1
ATOM 776 N N . THR A 1 99 ? 4.064 12.379 -28.244 1.00 43.50 99 THR A N 1
ATOM 777 C CA . THR A 1 99 ? 5.148 13.382 -28.429 1.00 43.50 99 THR A CA 1
ATOM 778 C C . THR A 1 99 ? 6.586 12.891 -28.355 1.00 43.50 99 THR A C 1
ATOM 780 O O . THR A 1 99 ? 7.491 13.662 -28.656 1.00 43.50 99 THR A O 1
ATOM 783 N N . PHE A 1 100 ? 6.825 11.627 -28.022 1.00 43.56 100 PHE A N 1
ATOM 784 C CA . PHE A 1 100 ? 8.160 11.044 -28.097 1.00 43.56 100 PHE A CA 1
ATOM 785 C C . PHE A 1 100 ? 8.086 9.831 -29.008 1.00 43.56 100 PHE A C 1
ATOM 787 O O . PHE A 1 100 ? 7.264 8.941 -28.789 1.00 43.56 100 PHE A O 1
ATOM 794 N N . THR A 1 101 ? 8.913 9.822 -30.050 1.00 40.81 101 THR A N 1
ATOM 795 C CA . THR A 1 101 ? 9.163 8.671 -30.919 1.00 40.81 101 THR A CA 1
ATOM 796 C C . THR A 1 101 ? 9.805 7.572 -30.065 1.00 40.81 101 THR A C 1
ATOM 798 O O . THR A 1 101 ? 11.019 7.411 -30.040 1.00 40.81 101 THR A O 1
ATOM 801 N N . TYR A 1 102 ? 8.988 6.891 -29.258 1.00 48.72 102 TYR A N 1
ATOM 802 C CA . TYR A 1 102 ? 9.400 5.839 -28.337 1.00 48.72 102 TYR A CA 1
ATOM 803 C C . TYR A 1 102 ? 9.751 4.593 -29.150 1.00 48.72 102 TYR A C 1
ATOM 805 O O . TYR A 1 102 ? 8.870 3.865 -29.605 1.00 48.72 102 TYR A O 1
ATOM 813 N N . GLN A 1 103 ? 11.045 4.345 -29.322 1.00 42.88 103 GLN A N 1
ATOM 814 C CA . GLN A 1 103 ? 11.563 3.080 -29.827 1.00 42.88 103 GLN A CA 1
ATOM 815 C C . GLN A 1 103 ? 11.708 2.146 -28.618 1.00 42.88 103 GLN A C 1
ATOM 817 O O . GLN A 1 103 ? 12.739 2.092 -27.958 1.00 42.88 103 GLN A O 1
ATOM 822 N N . ALA A 1 104 ? 10.593 1.531 -28.216 1.00 50.22 104 ALA A N 1
ATOM 823 C CA . ALA A 1 104 ? 10.578 0.552 -27.137 1.00 50.22 104 ALA A CA 1
ATOM 824 C C . ALA A 1 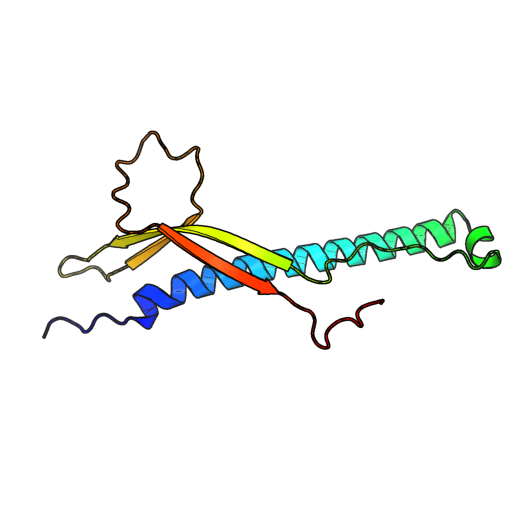104 ? 11.086 -0.787 -27.686 1.00 50.22 104 ALA A C 1
ATOM 826 O O . ALA A 1 104 ? 10.339 -1.493 -28.360 1.00 50.22 104 ALA A O 1
ATOM 827 N N . ASP A 1 105 ? 12.334 -1.145 -27.384 1.00 49.97 105 ASP A N 1
ATOM 828 C CA . ASP A 1 105 ? 12.922 -2.427 -27.807 1.00 49.97 105 ASP A CA 1
ATOM 829 C C . ASP A 1 105 ? 12.384 -3.636 -27.004 1.00 49.97 105 ASP A C 1
ATOM 831 O O . ASP A 1 105 ? 12.693 -4.785 -27.312 1.00 49.97 105 ASP A O 1
ATOM 835 N N . GLY A 1 106 ? 11.518 -3.413 -26.005 1.00 52.50 106 GLY A N 1
ATOM 836 C CA . GLY A 1 106 ? 10.809 -4.482 -25.299 1.00 52.50 106 GLY A CA 1
ATOM 837 C C . GLY A 1 106 ? 9.760 -3.973 -24.307 1.00 52.50 106 GLY A C 1
ATOM 838 O O . GLY A 1 106 ? 10.003 -3.038 -23.543 1.00 52.50 106 GLY A O 1
ATOM 839 N N . ALA A 1 107 ? 8.581 -4.602 -24.310 1.00 57.97 107 ALA A N 1
ATOM 840 C CA . ALA A 1 107 ? 7.569 -4.444 -23.269 1.00 57.97 107 ALA A CA 1
ATOM 841 C C . ALA A 1 107 ? 7.640 -5.645 -22.319 1.00 57.97 107 ALA A C 1
ATOM 843 O O . ALA A 1 107 ? 7.554 -6.789 -22.768 1.00 57.97 107 ALA A O 1
ATOM 844 N N . SER A 1 108 ? 7.756 -5.385 -21.017 1.00 70.75 108 SER A N 1
ATOM 845 C CA . SER A 1 108 ? 7.880 -6.431 -19.994 1.00 70.75 108 SER A CA 1
ATOM 846 C C . SER A 1 108 ? 6.734 -6.354 -18.986 1.00 70.75 108 SER A C 1
ATOM 848 O O . SER A 1 108 ? 6.220 -5.274 -18.686 1.00 70.75 108 SER A O 1
ATOM 850 N N . LEU A 1 109 ? 6.321 -7.512 -18.464 1.00 77.94 109 LEU A N 1
ATOM 851 C CA . LEU A 1 109 ? 5.337 -7.626 -17.387 1.00 77.94 109 LEU A CA 1
ATOM 852 C C . LEU A 1 109 ? 6.068 -7.927 -16.077 1.00 77.94 109 LEU A C 1
ATOM 854 O O . LEU A 1 109 ? 6.683 -8.983 -15.947 1.00 77.94 109 LEU A O 1
ATOM 858 N N . LEU A 1 110 ? 5.972 -7.023 -15.104 1.00 80.31 110 LEU A N 1
ATOM 859 C CA . LEU A 1 110 ? 6.430 -7.274 -13.742 1.00 80.31 110 LEU A CA 1
ATOM 860 C C . LEU A 1 110 ? 5.235 -7.676 -12.879 1.00 80.31 110 LEU A C 1
ATOM 862 O O . LEU A 1 110 ? 4.282 -6.908 -12.740 1.00 80.31 110 LEU A O 1
ATOM 866 N N . LYS A 1 111 ? 5.308 -8.869 -12.283 1.00 87.38 111 LYS A N 1
ATOM 867 C CA . LYS A 1 111 ? 4.313 -9.375 -11.337 1.00 87.38 111 LYS A CA 1
ATOM 868 C C . LYS A 1 111 ? 4.984 -9.736 -10.022 1.00 87.38 111 LYS A C 1
ATOM 870 O O . LYS A 1 111 ? 5.905 -10.549 -10.007 1.00 87.38 111 LYS A O 1
ATOM 875 N N . PHE A 1 112 ? 4.509 -9.163 -8.924 1.00 88.38 112 PHE A N 1
ATOM 876 C CA . PHE A 1 112 ? 4.946 -9.543 -7.582 1.00 88.38 112 PHE A CA 1
ATOM 877 C C . PHE A 1 112 ? 3.793 -9.475 -6.585 1.00 88.38 112 PHE A C 1
ATOM 879 O O . PHE A 1 112 ? 2.749 -8.875 -6.846 1.00 88.38 112 PHE A O 1
ATOM 886 N N . ARG A 1 113 ? 3.987 -10.140 -5.446 1.00 89.94 113 ARG A N 1
ATOM 887 C CA . ARG A 1 113 ? 2.967 -10.331 -4.420 1.00 89.94 113 ARG A CA 1
ATOM 888 C C . ARG A 1 113 ? 3.557 -10.036 -3.050 1.00 89.94 113 ARG A C 1
ATOM 890 O O . ARG A 1 113 ? 4.581 -10.612 -2.690 1.00 89.94 113 ARG A O 1
ATOM 897 N N . ILE A 1 114 ? 2.910 -9.146 -2.311 1.00 87.69 114 ILE A N 1
ATOM 898 C CA . ILE A 1 114 ? 3.248 -8.814 -0.930 1.00 87.69 114 ILE A CA 1
ATOM 899 C C . ILE A 1 114 ? 2.288 -9.589 -0.034 1.00 87.69 114 ILE A C 1
ATOM 901 O O . ILE A 1 114 ? 1.070 -9.479 -0.189 1.00 87.69 114 ILE A O 1
ATOM 905 N N . VAL A 1 115 ? 2.853 -10.385 0.873 1.00 87.56 115 VAL A N 1
ATOM 906 C CA . VAL A 1 115 ? 2.109 -11.204 1.833 1.00 87.56 115 VAL A CA 1
ATOM 907 C C . VAL A 1 115 ? 2.607 -10.971 3.253 1.00 87.56 115 VAL A C 1
ATOM 909 O O . VAL A 1 115 ? 3.804 -10.741 3.446 1.00 87.56 115 VAL A O 1
ATOM 912 N N . PRO A 1 116 ? 1.723 -11.070 4.253 1.00 79.19 116 PRO A N 1
ATOM 913 C CA . PRO A 1 116 ? 2.107 -11.077 5.647 1.00 79.19 116 PRO A CA 1
ATOM 914 C C . PRO A 1 116 ? 2.805 -12.394 5.984 1.00 79.19 116 PRO A C 1
ATOM 916 O O . PRO A 1 116 ? 2.557 -13.448 5.388 1.00 79.19 116 PRO A O 1
ATOM 919 N N . ILE A 1 117 ? 3.699 -12.308 6.961 1.00 78.31 117 ILE A N 1
ATOM 920 C CA . ILE A 1 117 ? 4.428 -13.442 7.513 1.00 78.31 117 ILE A CA 1
ATOM 921 C C . ILE A 1 117 ? 4.185 -13.420 9.029 1.00 78.31 117 ILE A C 1
ATOM 923 O O . ILE A 1 117 ? 4.547 -12.427 9.661 1.00 78.31 117 ILE A O 1
ATOM 927 N N . PRO A 1 118 ? 3.608 -14.477 9.631 1.00 78.38 118 PRO A N 1
ATOM 928 C CA . PRO A 1 118 ? 3.101 -15.699 8.998 1.00 78.38 118 PRO A CA 1
ATOM 929 C C . PRO A 1 118 ? 1.862 -15.445 8.107 1.00 78.38 118 PRO A C 1
ATOM 931 O O . PRO A 1 118 ? 1.158 -14.458 8.318 1.00 78.38 118 PRO A O 1
ATOM 934 N N . PRO A 1 119 ? 1.585 -16.311 7.108 1.00 76.81 119 PRO A N 1
ATOM 935 C CA . PRO A 1 119 ? 0.404 -16.178 6.255 1.00 76.81 119 PRO A CA 1
ATOM 936 C C . PRO A 1 119 ? -0.893 -16.177 7.075 1.00 76.81 119 PRO A C 1
ATOM 938 O O . PRO A 1 119 ? -0.962 -16.871 8.095 1.00 76.81 119 PRO A O 1
ATOM 941 N N . PRO A 1 120 ? -1.939 -15.459 6.632 1.00 71.94 120 PRO A N 1
ATOM 942 C CA . PRO A 1 120 ? -3.208 -15.476 7.332 1.00 71.94 120 PRO A CA 1
ATOM 943 C C . PRO A 1 120 ? -3.831 -16.865 7.177 1.00 71.94 120 PRO A C 1
ATOM 945 O O . PRO A 1 120 ? -3.735 -17.491 6.116 1.00 71.94 120 PRO A O 1
ATOM 948 N N . LEU A 1 121 ? -4.467 -17.352 8.241 1.00 72.50 121 LEU A N 1
ATOM 949 C CA . LEU A 1 121 ? -5.266 -18.569 8.173 1.00 72.50 121 LEU A CA 1
ATOM 950 C C . LEU A 1 121 ? -6.347 -18.341 7.113 1.00 72.50 121 LEU A C 1
ATOM 952 O O . LEU A 1 121 ? -7.143 -17.409 7.233 1.00 72.50 121 LEU A O 1
ATOM 956 N N . LYS A 1 122 ? -6.352 -19.154 6.052 1.00 62.78 122 LYS A N 1
ATOM 957 C CA . LYS A 1 122 ? -7.487 -19.178 5.130 1.00 62.78 122 LYS A CA 1
ATOM 958 C C . LYS A 1 122 ? -8.705 -19.576 5.957 1.00 62.78 122 LYS A C 1
ATOM 960 O O . LYS A 1 122 ? -8.712 -20.669 6.514 1.00 62.78 122 LYS A O 1
ATOM 965 N N . SER A 1 123 ? -9.698 -18.700 6.059 1.00 58.19 123 SER A N 1
ATOM 966 C CA . SER A 1 123 ? -11.032 -19.138 6.456 1.00 58.19 123 SER A CA 1
ATOM 967 C C . SER A 1 123 ? -11.560 -20.016 5.321 1.00 58.19 123 SER A C 1
ATOM 969 O O . SER A 1 123 ? -11.677 -19.524 4.195 1.00 58.19 123 SER A O 1
ATOM 971 N N . GLU A 1 124 ? -11.759 -21.304 5.602 1.00 44.78 124 GLU A N 1
ATOM 972 C CA . GLU A 1 124 ? -12.459 -22.250 4.717 1.00 44.78 124 GLU A CA 1
ATOM 973 C C . GLU A 1 124 ? -13.920 -21.850 4.491 1.00 44.78 124 GLU A C 1
ATOM 975 O O . GLU A 1 124 ? -14.537 -21.287 5.427 1.00 44.78 124 GLU A O 1
#